Protein AF-A0A645BDL4-F1 (afdb_monomer_lite)

InterPro domains:
  IPR002801 Aspartate transcarbamylase regulatory subunit [PTHR35805] (3-100)
  IPR020542 Aspartate carbamoyltransferase regulatory subunit, C-terminal [PF02748] (52-97)
  IPR020545 Aspartate carbamoyltransferase regulatory subunit, N-terminal [PF01948] (2-45)
  IPR036792 Aspartate carbamoyltransferase regulatory subunit, C-terminal domain superfamily [SSF57825] (52-98)
  IPR036793 Aspartate carbamoyltransferase regulatory subunit, N-terminal domain superfamily [G3DSA:3.30.70.140] (1-49)
  IPR036793 Aspartate carbamoyltransferase regulatory subunit, N-terminal domain superfamily [SSF54893] (2-49)

Sequence (106 aa):
MLGKKGIIKISDKYFEAADINRIALIAPQAKINIIHDFEVVEKRVLTIPPSINGIVKCMNPMCITNHQPIETLFSTIVEHPDIKLVCHFCEKTTDRDNLKIISNRH

pLDDT: mean 85.25, std 11.88, range [36.5, 98.12]

Foldseek 3Di:
DPDDDDDDDDPPDDDDPLVLLLCCLVCVQDWDFDDDPNDRPDIDRRDNDQKDKQFWDDLPCPFPVNVDVGIWMWGWDDDPPWIWTQTPGPRDIDTPVNTDTDDPDD

Organism: NCBI:txid1076179

Radius of gyration: 15.88 Å; chains: 1; bounding box: 37×30×42 Å

Secondary structure (DSSP, 8-state):
----------SS-PPPHHHHHHHHHH-TT-EEEEEETTEEEEEEEP---SEEESSEE-S-TT-GGGTSS---EEEEEEETTEEEEEETTT-PEE-STT-EE-----

Structure (mmCIF, N/CA/C/O backbone):
data_AF-A0A645BDL4-F1
#
_entry.id   AF-A0A645BDL4-F1
#
loop_
_atom_site.group_PDB
_atom_site.id
_atom_site.type_symbol
_atom_site.label_atom_id
_atom_site.label_alt_id
_atom_site.label_comp_id
_atom_site.label_asym_id
_atom_site.label_entity_id
_atom_site.label_seq_id
_atom_site.pdbx_PDB_ins_code
_atom_site.Cartn_x
_atom_site.Cartn_y
_atom_site.Cartn_z
_atom_site.occupancy
_atom_site.B_iso_or_equiv
_atom_site.auth_seq_id
_atom_site.auth_comp_id
_atom_site.auth_asym_id
_atom_site.auth_atom_id
_atom_site.pdbx_PDB_model_num
ATOM 1 N N . MET A 1 1 ? 4.821 19.576 18.466 1.00 36.50 1 MET A N 1
ATOM 2 C CA . MET A 1 1 ? 3.463 20.166 18.437 1.00 36.50 1 MET A CA 1
ATOM 3 C C . MET A 1 1 ? 2.533 19.189 17.737 1.00 36.50 1 MET A C 1
ATOM 5 O O . MET A 1 1 ? 2.846 18.793 16.622 1.00 36.50 1 MET A O 1
ATOM 9 N N . LEU A 1 2 ? 1.438 18.758 18.367 1.00 54.84 2 LEU A N 1
ATOM 10 C CA . LEU A 1 2 ? 0.389 18.021 17.651 1.00 54.84 2 LEU A CA 1
ATOM 11 C C . LEU A 1 2 ? -0.331 19.034 16.750 1.00 54.84 2 LEU A C 1
ATOM 13 O O . LEU A 1 2 ? -1.060 19.886 17.244 1.00 54.84 2 LEU A O 1
ATOM 17 N N . GLY A 1 3 ? -0.013 19.009 15.453 1.00 70.94 3 GLY A N 1
ATOM 18 C CA . GLY A 1 3 ? -0.602 19.886 14.439 1.00 70.94 3 GLY A CA 1
ATOM 19 C C . GLY A 1 3 ? -2.089 19.604 14.176 1.00 70.94 3 GLY A C 1
ATOM 20 O O . GLY A 1 3 ? -2.778 18.964 14.969 1.00 70.94 3 GLY A O 1
ATOM 21 N N . LYS A 1 4 ? -2.599 20.074 13.030 1.00 76.38 4 LYS A N 1
ATOM 22 C CA . LYS A 1 4 ? -3.980 19.815 12.586 1.00 76.38 4 LYS A CA 1
ATOM 23 C C . LYS A 1 4 ? -4.188 18.315 12.339 1.00 76.38 4 LYS A C 1
ATOM 25 O O . LYS A 1 4 ? -3.366 17.675 11.689 1.00 76.38 4 LYS A O 1
ATOM 30 N N . LYS A 1 5 ? -5.304 17.767 12.822 1.00 76.00 5 LYS A N 1
ATOM 31 C CA . LYS A 1 5 ? -5.691 16.362 12.632 1.00 76.00 5 LYS A CA 1
ATOM 32 C C . LYS A 1 5 ? -6.979 16.286 11.816 1.00 76.00 5 LYS A C 1
ATOM 34 O O . LYS A 1 5 ? -7.967 16.915 12.179 1.00 76.00 5 LYS A O 1
ATOM 39 N N . GLY A 1 6 ? -6.969 15.500 10.742 1.00 80.56 6 GLY A N 1
ATOM 40 C CA . GLY A 1 6 ? -8.180 15.121 10.011 1.00 80.56 6 GLY A CA 1
ATOM 41 C C . GLY A 1 6 ? -8.871 13.922 10.667 1.00 80.56 6 GLY A C 1
ATOM 42 O O . GLY A 1 6 ? -8.202 13.042 11.213 1.00 80.56 6 GLY A O 1
ATOM 43 N N . ILE A 1 7 ? -10.204 13.887 10.627 1.00 87.81 7 ILE A N 1
ATOM 44 C CA . ILE A 1 7 ? -11.016 12.755 11.091 1.00 87.81 7 ILE A CA 1
ATOM 45 C C . ILE A 1 7 ? -12.024 12.422 9.992 1.00 87.81 7 ILE A C 1
ATOM 47 O O . ILE A 1 7 ? -12.738 13.305 9.528 1.00 87.81 7 ILE A O 1
ATOM 51 N N . ILE A 1 8 ? -12.089 11.148 9.607 1.00 87.12 8 ILE A N 1
ATOM 52 C CA . ILE A 1 8 ? -13.093 10.599 8.692 1.00 87.12 8 ILE A CA 1
ATOM 53 C C . ILE A 1 8 ? -13.916 9.582 9.489 1.00 87.12 8 ILE A C 1
ATOM 55 O O . ILE A 1 8 ? -13.340 8.739 10.178 1.00 87.12 8 ILE A O 1
ATOM 59 N N . LYS A 1 9 ? -15.249 9.679 9.427 1.00 89.88 9 LYS A N 1
ATOM 60 C CA . LYS A 1 9 ? -16.188 8.718 10.025 1.00 89.88 9 LYS A CA 1
ATOM 61 C C . LYS A 1 9 ? -17.032 8.109 8.913 1.00 89.88 9 LYS A C 1
ATOM 63 O O . LYS A 1 9 ? -17.567 8.850 8.095 1.00 89.88 9 LYS A O 1
ATOM 68 N N . ILE A 1 10 ? -17.126 6.785 8.886 1.00 88.19 10 ILE A N 1
ATOM 69 C CA . ILE A 1 10 ? -17.907 6.034 7.901 1.00 88.19 10 ILE A CA 1
ATOM 70 C C . ILE A 1 10 ? -18.780 5.057 8.683 1.00 88.19 10 ILE A C 1
ATOM 72 O O . ILE A 1 10 ? -18.257 4.300 9.500 1.00 88.19 10 ILE A O 1
ATOM 76 N N . SER A 1 11 ? -20.091 5.123 8.462 1.00 88.56 11 SER A N 1
ATOM 77 C CA . SER A 1 11 ? -21.071 4.222 9.076 1.00 88.56 11 SER A CA 1
ATOM 78 C C . SER A 1 11 ? -21.231 2.947 8.248 1.00 88.56 11 SER A C 1
ATOM 80 O O . SER A 1 11 ? -20.974 2.960 7.044 1.00 88.56 11 SER A O 1
ATOM 82 N N . ASP A 1 12 ? -21.645 1.861 8.905 1.00 84.00 12 ASP A N 1
ATOM 83 C CA . ASP A 1 12 ? -22.044 0.588 8.283 1.00 84.00 12 ASP A CA 1
ATOM 84 C C . ASP A 1 12 ? -20.984 -0.060 7.378 1.00 84.00 12 ASP A C 1
ATOM 86 O O . ASP A 1 12 ? -21.296 -0.812 6.455 1.00 84.00 12 ASP A O 1
ATOM 90 N N . LYS A 1 13 ? -19.701 0.218 7.641 1.00 81.12 13 LYS A N 1
ATOM 91 C CA . LYS A 1 13 ? -18.589 -0.356 6.885 1.00 81.12 13 LYS A CA 1
ATOM 92 C C . LYS A 1 13 ? -17.445 -0.779 7.792 1.00 81.12 13 LYS A C 1
ATOM 94 O O . LYS A 1 13 ? -16.900 0.021 8.550 1.00 81.12 13 LYS A O 1
ATOM 99 N N . TYR A 1 14 ? -17.018 -2.022 7.610 1.00 78.75 14 TYR A N 1
ATOM 100 C CA . TYR A 1 14 ? -15.739 -2.515 8.098 1.00 78.75 14 TYR A CA 1
ATOM 101 C C . TYR A 1 14 ? -14.748 -2.515 6.937 1.00 78.75 14 TYR A C 1
ATOM 103 O O . TYR A 1 14 ? -15.088 -2.887 5.815 1.00 78.75 14 TYR A O 1
ATOM 111 N N . PHE A 1 15 ? -13.529 -2.048 7.192 1.00 77.31 15 PHE A N 1
ATOM 112 C CA . PHE A 1 15 ? -12.479 -2.058 6.183 1.00 77.31 15 PHE A CA 1
ATOM 113 C C . PHE A 1 15 ? -11.825 -3.431 6.109 1.00 77.31 15 PHE A C 1
ATOM 115 O O . PHE A 1 15 ? -11.383 -3.977 7.123 1.00 77.31 15 PHE A O 1
ATOM 122 N N . GLU A 1 16 ? -11.709 -3.951 4.893 1.00 81.19 16 GLU A N 1
ATOM 123 C CA . GLU A 1 16 ? -10.900 -5.131 4.621 1.00 81.19 16 GLU A CA 1
ATOM 124 C C . GLU A 1 16 ? -9.407 -4.808 4.753 1.00 81.19 16 GLU A C 1
ATOM 126 O O . GLU A 1 16 ? -8.980 -3.653 4.650 1.00 81.19 16 GLU A O 1
ATOM 131 N N . ALA A 1 17 ? -8.580 -5.840 4.935 1.00 75.25 17 ALA A N 1
ATOM 132 C CA . ALA A 1 17 ? -7.132 -5.679 5.070 1.00 75.25 17 ALA A CA 1
ATOM 133 C C . ALA A 1 17 ? -6.504 -4.920 3.883 1.00 75.25 17 ALA A C 1
ATOM 135 O O . ALA A 1 17 ? -5.606 -4.103 4.078 1.00 75.25 17 ALA A O 1
ATOM 136 N N . ALA A 1 18 ? -7.009 -5.124 2.662 1.00 74.75 18 ALA A N 1
ATOM 137 C CA . ALA A 1 18 ? -6.530 -4.426 1.470 1.00 74.75 18 ALA A CA 1
ATOM 138 C C . ALA A 1 18 ? -6.770 -2.904 1.531 1.00 74.75 18 ALA A C 1
ATOM 140 O O . ALA A 1 18 ? -5.893 -2.121 1.161 1.00 74.75 18 ALA A O 1
ATOM 141 N N . ASP A 1 19 ? -7.922 -2.471 2.046 1.00 80.12 19 ASP A N 1
ATOM 142 C CA . ASP A 1 19 ? -8.232 -1.049 2.216 1.00 80.12 19 ASP A CA 1
ATOM 143 C C . ASP A 1 19 ? -7.395 -0.422 3.330 1.00 80.12 19 ASP A C 1
ATOM 145 O O . ASP A 1 19 ? -6.868 0.680 3.179 1.00 80.12 19 ASP A O 1
ATOM 149 N N . ILE A 1 20 ? -7.202 -1.155 4.426 1.00 80.31 20 ILE A N 1
ATOM 150 C CA . ILE A 1 20 ? -6.319 -0.760 5.528 1.00 80.31 20 ILE A CA 1
ATOM 151 C C . ILE A 1 20 ? -4.885 -0.552 5.014 1.00 80.31 20 ILE A C 1
ATOM 153 O O . ILE A 1 20 ? -4.271 0.475 5.309 1.00 80.31 20 ILE A O 1
ATOM 157 N N . ASN A 1 21 ? -4.379 -1.463 4.178 1.00 79.31 21 ASN A N 1
ATOM 158 C CA . ASN A 1 21 ? -3.046 -1.365 3.577 1.00 79.31 21 ASN A CA 1
ATOM 159 C C . ASN A 1 21 ? -2.912 -0.144 2.655 1.00 79.31 21 ASN A C 1
ATOM 161 O O . ASN A 1 21 ? -1.893 0.547 2.688 1.00 79.31 21 ASN A O 1
ATOM 165 N N . ARG A 1 22 ? -3.951 0.176 1.869 1.00 83.69 22 ARG A N 1
ATOM 166 C CA . ARG A 1 22 ? -3.995 1.405 1.055 1.00 83.69 22 ARG A CA 1
ATOM 167 C C . ARG A 1 22 ? -3.887 2.657 1.920 1.00 83.69 22 ARG A C 1
ATOM 169 O O . ARG A 1 22 ? -3.123 3.561 1.591 1.00 83.69 22 ARG A O 1
ATOM 176 N N . ILE A 1 23 ? -4.620 2.707 3.034 1.00 83.88 23 ILE A N 1
ATOM 177 C CA . ILE A 1 23 ? -4.565 3.842 3.965 1.00 83.88 23 ILE A CA 1
ATOM 178 C C . ILE A 1 23 ? -3.171 3.939 4.598 1.00 83.88 23 ILE A C 1
ATOM 180 O O . ILE A 1 23 ? -2.634 5.041 4.690 1.00 83.88 23 ILE A O 1
ATOM 184 N N . ALA A 1 24 ? -2.557 2.812 4.975 1.00 82.12 24 ALA A N 1
ATOM 185 C CA . ALA A 1 24 ? -1.228 2.782 5.588 1.00 82.12 24 ALA A CA 1
ATOM 186 C C . ALA A 1 24 ? -0.136 3.381 4.681 1.00 82.12 24 ALA A C 1
ATOM 188 O O . ALA A 1 24 ? 0.785 4.021 5.182 1.00 82.12 24 ALA A O 1
ATOM 189 N N . LEU A 1 25 ? -0.261 3.241 3.355 1.00 81.25 25 LEU A N 1
ATOM 190 C CA . LEU A 1 25 ? 0.672 3.835 2.388 1.00 81.25 25 LEU A CA 1
ATOM 191 C C . LEU A 1 25 ? 0.593 5.364 2.318 1.00 81.25 25 LEU A C 1
ATOM 193 O O . LEU A 1 25 ? 1.602 6.027 2.095 1.00 81.25 25 LEU A O 1
ATOM 197 N N . ILE A 1 26 ? -0.604 5.926 2.491 1.00 80.69 26 ILE A N 1
ATOM 198 C CA . ILE A 1 26 ? -0.839 7.376 2.399 1.00 80.69 26 ILE A CA 1
ATOM 199 C C . ILE A 1 26 ? -0.624 8.041 3.764 1.00 80.69 26 ILE A C 1
ATOM 201 O O . ILE A 1 26 ? -0.071 9.137 3.863 1.00 80.69 26 ILE A O 1
ATOM 205 N N . ALA A 1 27 ? -1.087 7.379 4.822 1.00 79.00 27 ALA A N 1
ATOM 206 C CA . ALA A 1 27 ? -1.136 7.889 6.181 1.00 79.00 27 ALA A CA 1
ATOM 207 C C . ALA A 1 27 ? -0.649 6.817 7.176 1.00 79.00 27 ALA A C 1
ATOM 209 O O . ALA A 1 27 ? -1.444 6.292 7.959 1.00 79.00 27 ALA A O 1
ATOM 210 N N . PRO A 1 28 ? 0.663 6.523 7.213 1.00 77.44 28 PRO A N 1
ATOM 211 C CA . PRO A 1 28 ? 1.225 5.465 8.062 1.00 77.44 28 PRO A CA 1
ATOM 212 C C . PRO A 1 28 ? 1.029 5.712 9.565 1.00 77.44 28 PRO A C 1
ATOM 214 O O . PRO A 1 28 ? 1.081 4.787 10.361 1.00 77.44 28 PRO A O 1
ATOM 217 N N . GLN A 1 29 ? 0.782 6.962 9.969 1.00 77.75 29 GLN A N 1
ATOM 218 C CA . GLN A 1 29 ? 0.521 7.346 11.362 1.00 77.75 29 GLN A CA 1
ATOM 219 C C . GLN A 1 29 ? -0.979 7.398 11.709 1.00 77.75 29 GLN A C 1
ATOM 221 O O . GLN A 1 29 ? -1.353 7.826 12.807 1.00 77.75 29 GLN A O 1
ATOM 226 N N . ALA A 1 30 ? -1.867 7.025 10.779 1.00 83.25 30 ALA A N 1
ATOM 227 C CA . ALA A 1 30 ? -3.298 7.021 11.043 1.00 83.25 30 ALA A CA 1
ATOM 228 C C . ALA A 1 30 ? -3.684 5.894 12.014 1.00 83.25 30 ALA A C 1
ATOM 230 O O . ALA A 1 30 ? -3.092 4.815 12.053 1.00 83.25 30 ALA A O 1
ATOM 231 N N . LYS A 1 31 ? -4.709 6.173 12.822 1.00 85.88 31 LYS A N 1
ATOM 232 C CA . LYS A 1 31 ? -5.296 5.227 13.774 1.00 85.88 31 LYS A CA 1
ATOM 233 C C . LYS A 1 31 ? -6.729 4.953 13.352 1.00 85.88 31 LYS A C 1
ATOM 235 O O . LYS A 1 31 ? -7.495 5.904 13.186 1.00 85.88 31 LYS A O 1
ATOM 240 N N . ILE A 1 32 ? -7.085 3.682 13.220 1.00 87.69 32 ILE A N 1
ATOM 241 C CA . ILE A 1 32 ? -8.451 3.254 12.926 1.00 87.69 32 ILE A CA 1
ATOM 242 C C . ILE A 1 32 ? -9.110 2.844 14.241 1.00 87.69 32 ILE A C 1
ATOM 244 O O . ILE A 1 32 ? -8.551 2.055 15.001 1.00 87.69 32 ILE A O 1
ATOM 248 N N . ASN A 1 33 ? -10.295 3.391 14.509 1.00 89.00 33 ASN A N 1
ATOM 249 C CA . ASN A 1 33 ? -11.146 2.956 15.612 1.00 89.00 33 ASN A CA 1
ATOM 250 C C . ASN A 1 33 ? -12.382 2.299 15.005 1.00 89.00 33 ASN A C 1
ATOM 252 O O . ASN A 1 33 ? -13.043 2.917 14.170 1.00 89.00 33 ASN A O 1
ATOM 256 N N . ILE A 1 34 ? -12.672 1.073 15.420 1.00 87.31 34 ILE A N 1
ATOM 257 C CA . ILE A 1 34 ? -13.874 0.342 15.030 1.00 87.31 34 ILE A CA 1
ATOM 258 C C . ILE A 1 34 ? -14.879 0.497 16.167 1.00 87.31 34 ILE A C 1
ATOM 260 O O . ILE A 1 34 ? -14.543 0.259 17.329 1.00 87.31 34 ILE A O 1
ATOM 264 N N . ILE A 1 35 ? -16.085 0.946 15.824 1.00 88.44 35 ILE A N 1
ATOM 265 C CA . ILE A 1 35 ? -17.161 1.233 16.772 1.00 8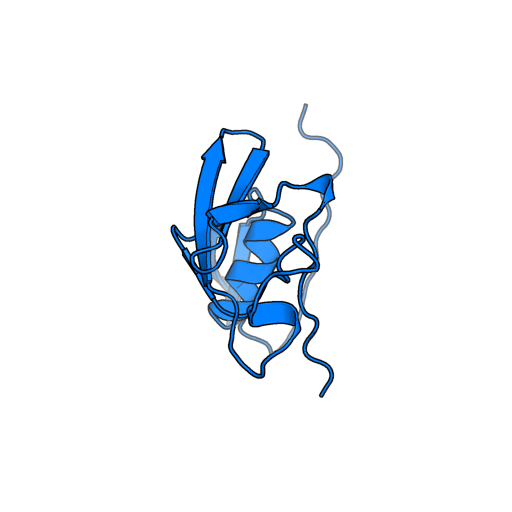8.44 35 ILE A CA 1
ATOM 266 C C . ILE A 1 35 ? -18.321 0.282 16.481 1.00 88.44 35 ILE A C 1
ATOM 268 O O . ILE A 1 35 ? -18.718 0.145 15.326 1.00 88.44 35 ILE A O 1
ATOM 272 N N . HIS A 1 36 ? -18.850 -0.358 17.519 1.00 89.38 36 HIS A N 1
ATOM 273 C CA . HIS A 1 36 ? -20.041 -1.204 17.465 1.00 89.38 36 HIS A CA 1
ATOM 274 C C . HIS A 1 36 ? -20.899 -0.889 18.691 1.00 89.38 36 HIS A C 1
ATOM 276 O O . HIS A 1 36 ? -20.348 -0.719 19.774 1.00 89.38 36 HIS A O 1
ATOM 282 N N . ASP A 1 37 ? -22.211 -0.728 18.511 1.00 91.38 37 ASP A N 1
ATOM 283 C CA . ASP A 1 37 ? -23.140 -0.327 19.581 1.00 91.38 37 ASP A CA 1
ATOM 284 C C . ASP A 1 37 ? -22.656 0.879 20.408 1.00 91.38 37 ASP A C 1
ATOM 286 O O . ASP A 1 37 ? -22.716 0.892 21.632 1.00 91.38 37 ASP A O 1
ATOM 290 N N . PHE A 1 38 ? -22.159 1.913 19.717 1.00 90.44 38 PHE A N 1
ATOM 291 C CA . PHE A 1 38 ? -21.598 3.147 20.296 1.00 90.44 38 PHE A CA 1
ATOM 292 C C . PHE A 1 38 ? -20.306 2.982 21.118 1.00 90.44 38 PHE A C 1
ATOM 294 O O . PHE A 1 38 ? -19.734 3.987 21.542 1.00 90.44 38 PHE A O 1
ATOM 301 N N . GLU A 1 39 ? -19.775 1.766 21.242 1.00 90.62 39 GLU A N 1
ATOM 302 C CA . GLU A 1 39 ? -18.547 1.461 21.974 1.00 90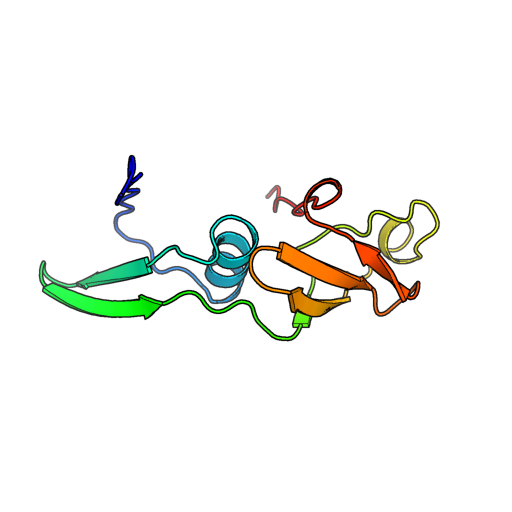.62 39 GLU A CA 1
ATOM 303 C C . GLU A 1 39 ? -17.360 1.199 21.038 1.00 90.62 39 GLU A C 1
ATOM 305 O O . GLU A 1 39 ? -17.495 0.631 19.950 1.00 90.62 39 GLU A O 1
ATOM 310 N N . VAL A 1 40 ? -16.156 1.612 21.453 1.00 90.62 40 VAL A N 1
ATOM 311 C CA . VAL A 1 40 ? -14.925 1.335 20.692 1.00 90.62 40 VAL A CA 1
ATOM 312 C C . VAL A 1 40 ? -14.487 -0.098 20.963 1.00 90.62 40 VAL A C 1
ATOM 314 O O . VAL A 1 40 ? -13.791 -0.368 21.941 1.00 90.62 40 VAL A O 1
ATOM 317 N N . VAL A 1 41 ? -14.858 -1.001 20.062 1.00 91.94 41 VAL A N 1
ATOM 318 C CA . VAL A 1 41 ? -14.537 -2.429 20.174 1.00 91.94 41 VAL A CA 1
ATOM 319 C C . VAL A 1 41 ? -13.118 -2.763 19.715 1.00 91.94 41 VAL A C 1
ATOM 321 O O . VAL A 1 41 ? -12.552 -3.756 20.161 1.00 91.94 41 VAL A O 1
ATOM 324 N N . GLU A 1 42 ? -12.501 -1.934 18.863 1.00 87.38 42 GLU A N 1
ATOM 325 C CA . GLU A 1 42 ? -11.126 -2.166 18.410 1.00 87.38 42 GLU A CA 1
ATOM 326 C C . GLU A 1 42 ? -10.380 -0.868 18.065 1.00 87.38 42 GLU A C 1
ATOM 328 O O . GLU A 1 42 ? -10.934 0.062 17.472 1.00 87.38 42 GLU A O 1
ATOM 333 N N . LYS A 1 43 ? -9.083 -0.820 18.393 1.00 86.00 43 LYS A N 1
ATOM 334 C CA . LYS A 1 43 ? -8.154 0.235 17.965 1.00 86.00 43 LYS A CA 1
ATOM 335 C C . LYS A 1 43 ? -7.005 -0.390 17.187 1.00 86.00 43 LYS A C 1
ATOM 337 O O . LYS A 1 43 ? -6.152 -1.050 17.773 1.00 86.00 43 LYS A O 1
ATOM 342 N N . ARG A 1 44 ? -6.946 -0.134 15.882 1.00 81.38 44 ARG A N 1
ATOM 343 C CA . ARG A 1 44 ? -5.844 -0.580 15.024 1.00 81.38 44 ARG A CA 1
ATOM 344 C C . ARG A 1 44 ? -4.883 0.568 14.760 1.00 81.38 44 ARG A C 1
ATOM 346 O O . ARG A 1 44 ? -5.275 1.629 14.265 1.00 81.38 44 ARG A O 1
ATOM 353 N N . VAL A 1 45 ? -3.612 0.344 15.077 1.00 77.19 45 VAL A N 1
ATOM 354 C CA . VAL A 1 45 ? -2.516 1.158 14.543 1.00 77.19 45 VAL A CA 1
ATOM 355 C C . VAL A 1 45 ? -2.194 0.599 13.167 1.00 77.19 45 VAL A C 1
ATOM 357 O O . VAL A 1 45 ? -1.993 -0.606 13.032 1.00 77.19 45 VAL A O 1
ATOM 360 N N . LEU A 1 46 ? -2.186 1.456 12.150 1.00 77.88 46 LEU A N 1
ATOM 361 C CA . LEU A 1 46 ? -1.782 1.026 10.821 1.00 77.88 46 LEU A CA 1
ATOM 362 C C . LEU A 1 46 ? -0.295 0.693 10.829 1.00 77.88 46 LEU A C 1
ATOM 364 O O . LEU A 1 46 ? 0.532 1.516 11.214 1.00 77.88 46 LEU A O 1
ATOM 368 N N . THR A 1 47 ? 0.035 -0.515 10.395 1.00 75.94 47 THR A N 1
ATOM 369 C CA . THR A 1 47 ? 1.401 -0.906 10.067 1.00 75.94 47 THR A CA 1
ATOM 370 C C . THR A 1 47 ? 1.499 -1.061 8.561 1.00 75.94 47 THR A C 1
ATOM 372 O O . THR A 1 47 ? 0.561 -1.510 7.901 1.00 75.94 47 THR A O 1
ATOM 375 N N . ILE A 1 48 ? 2.628 -0.645 7.994 1.00 80.12 48 ILE A N 1
ATOM 376 C CA . ILE A 1 48 ? 2.886 -0.893 6.580 1.00 80.12 48 ILE A CA 1
ATOM 377 C C . ILE A 1 48 ? 3.293 -2.367 6.468 1.00 80.12 48 ILE A C 1
ATOM 379 O O . ILE A 1 48 ? 4.214 -2.785 7.176 1.00 80.12 48 ILE A O 1
ATOM 383 N N . PRO A 1 49 ? 2.622 -3.170 5.629 1.00 83.81 49 PRO A N 1
ATOM 384 C CA . PRO A 1 49 ? 2.981 -4.571 5.475 1.00 83.81 49 PRO A CA 1
ATOM 385 C C . PRO A 1 49 ? 4.367 -4.709 4.820 1.00 83.81 49 PRO A C 1
ATOM 387 O O . PRO A 1 49 ? 4.770 -3.835 4.046 1.00 83.81 49 PRO A O 1
ATOM 390 N N . PRO A 1 50 ? 5.098 -5.810 5.077 1.00 88.12 50 PRO A N 1
ATOM 391 C CA . PRO A 1 50 ? 6.412 -6.054 4.475 1.00 88.12 50 PRO A CA 1
ATOM 392 C C . PRO A 1 50 ? 6.340 -6.253 2.956 1.00 88.12 50 PRO A C 1
ATOM 394 O O . PRO A 1 50 ? 7.339 -6.072 2.266 1.00 88.12 50 PRO A O 1
ATOM 397 N N . SER A 1 51 ? 5.166 -6.601 2.427 1.00 90.19 51 SER A N 1
ATOM 398 C CA . SER A 1 51 ? 4.910 -6.692 0.996 1.00 90.19 51 SER A CA 1
ATOM 399 C C . SER A 1 51 ? 3.550 -6.112 0.624 1.00 90.19 51 SER A C 1
ATOM 401 O O . SER A 1 51 ? 2.618 -6.068 1.429 1.00 90.19 51 SER A O 1
ATOM 403 N N . ILE A 1 52 ? 3.445 -5.644 -0.617 1.00 89.88 52 ILE A N 1
ATOM 404 C CA . ILE A 1 52 ? 2.250 -5.005 -1.167 1.00 89.88 52 ILE A CA 1
ATOM 405 C C . ILE A 1 52 ? 1.956 -5.634 -2.519 1.00 89.88 52 ILE A C 1
ATOM 407 O O . ILE A 1 52 ? 2.789 -5.570 -3.424 1.00 89.88 52 ILE A O 1
ATOM 411 N N . ASN A 1 53 ? 0.763 -6.212 -2.650 1.00 91.75 53 ASN A N 1
ATOM 412 C CA . ASN A 1 53 ? 0.290 -6.834 -3.881 1.00 91.75 53 ASN A CA 1
ATOM 413 C C . ASN A 1 53 ? -0.877 -6.038 -4.485 1.00 91.75 53 ASN A C 1
ATOM 415 O O . ASN A 1 53 ? -1.791 -5.655 -3.757 1.00 91.75 53 ASN A O 1
ATOM 419 N N . GLY A 1 54 ? -0.834 -5.762 -5.789 1.00 90.50 54 GLY A N 1
ATOM 420 C CA . GLY A 1 54 ? -1.949 -5.237 -6.587 1.00 90.50 54 GLY A CA 1
ATOM 421 C C . GLY A 1 54 ? -2.427 -3.818 -6.248 1.00 90.50 54 GLY A C 1
ATOM 422 O O . GLY A 1 54 ? -3.374 -3.325 -6.853 1.00 90.50 54 GLY A O 1
ATOM 423 N N . ILE A 1 55 ? -1.798 -3.134 -5.288 1.00 89.62 55 ILE A N 1
ATOM 424 C CA . ILE A 1 55 ? -2.255 -1.823 -4.796 1.00 89.62 55 ILE A CA 1
ATOM 425 C C . ILE A 1 55 ? -1.516 -0.658 -5.463 1.00 89.62 55 ILE A C 1
ATOM 427 O O . ILE A 1 55 ? -2.101 0.405 -5.670 1.00 89.62 55 ILE A O 1
ATOM 431 N N . VAL A 1 56 ? -0.234 -0.824 -5.793 1.00 91.88 56 VAL A N 1
ATOM 432 C CA . VAL A 1 56 ? 0.629 0.257 -6.301 1.00 91.88 56 VAL A CA 1
ATOM 433 C C . VAL A 1 56 ? 1.054 -0.047 -7.731 1.00 91.88 56 VAL A C 1
ATOM 435 O O . VAL A 1 56 ? 1.398 -1.180 -8.049 1.00 91.88 56 VAL A O 1
ATOM 438 N N . LYS A 1 57 ? 1.065 0.953 -8.610 1.00 94.50 57 LYS A N 1
ATOM 439 C CA . LYS A 1 57 ? 1.597 0.833 -9.971 1.00 94.50 57 LYS A CA 1
ATOM 440 C C . LYS A 1 57 ? 3.117 1.010 -9.966 1.00 94.50 57 LYS A C 1
ATOM 442 O O . LYS A 1 57 ? 3.632 1.918 -9.322 1.00 94.50 57 LYS A O 1
ATOM 447 N N . CYS A 1 58 ? 3.839 0.190 -10.732 1.00 96.19 58 CYS A N 1
ATOM 448 C CA . CYS A 1 58 ? 5.284 0.360 -10.890 1.00 96.19 58 CYS A CA 1
ATOM 449 C C . CYS A 1 58 ? 5.606 1.619 -11.700 1.00 96.19 58 CYS A C 1
ATOM 451 O O . CYS A 1 58 ? 5.094 1.796 -12.808 1.00 96.19 58 CYS A O 1
ATOM 453 N N . MET A 1 59 ? 6.493 2.467 -11.170 1.00 96.44 59 MET A N 1
ATOM 454 C CA . MET A 1 59 ? 6.914 3.695 -11.852 1.00 96.44 59 MET A CA 1
ATOM 455 C C . MET A 1 59 ? 7.749 3.434 -13.112 1.00 96.44 59 MET A C 1
ATOM 457 O O . MET A 1 59 ? 7.832 4.297 -13.980 1.00 96.44 59 MET A O 1
ATOM 461 N N . ASN A 1 60 ? 8.374 2.255 -13.224 1.00 97.38 60 ASN A N 1
ATOM 462 C CA . ASN A 1 60 ? 9.195 1.900 -14.374 1.00 97.38 60 ASN A CA 1
ATOM 463 C C . ASN A 1 60 ? 8.300 1.651 -15.603 1.00 97.38 60 ASN A C 1
ATOM 465 O O . ASN A 1 60 ? 7.616 0.624 -15.641 1.00 97.38 60 ASN A O 1
ATOM 469 N N . PRO A 1 61 ? 8.320 2.515 -16.635 1.00 95.56 61 PRO A N 1
ATOM 470 C CA . PRO A 1 61 ? 7.438 2.370 -17.791 1.00 95.56 61 PRO A CA 1
ATOM 471 C C . PRO A 1 61 ? 7.688 1.072 -18.567 1.00 95.56 61 PRO A C 1
ATOM 473 O O . PRO A 1 61 ? 6.778 0.585 -19.221 1.00 95.56 61 PRO A O 1
ATOM 476 N N . MET A 1 62 ? 8.880 0.478 -18.453 1.00 97.56 62 MET A N 1
ATOM 477 C CA . MET A 1 62 ? 9.240 -0.786 -19.107 1.00 97.56 62 MET A CA 1
ATOM 478 C C . MET A 1 62 ? 8.963 -2.028 -18.243 1.00 97.56 62 MET A C 1
ATOM 480 O O . MET A 1 62 ? 9.320 -3.134 -18.634 1.00 97.56 62 MET A O 1
ATOM 484 N N . CYS A 1 63 ? 8.365 -1.879 -17.055 1.00 98.00 63 CYS A N 1
ATOM 485 C CA . CYS A 1 63 ? 8.052 -3.028 -16.207 1.00 98.00 63 CYS A CA 1
ATOM 486 C C . CYS A 1 63 ? 6.954 -3.892 -16.833 1.00 98.00 63 CYS A C 1
ATOM 488 O O . CYS A 1 63 ? 5.926 -3.370 -17.258 1.00 98.00 63 CYS A O 1
ATOM 490 N N . ILE A 1 64 ? 7.131 -5.212 -16.802 1.00 97.44 64 ILE A N 1
ATOM 491 C CA . ILE A 1 64 ? 6.165 -6.186 -17.323 1.00 97.44 64 ILE A CA 1
ATOM 492 C C . ILE A 1 64 ? 4.760 -6.026 -16.719 1.00 97.44 64 ILE A C 1
ATOM 494 O O . ILE A 1 64 ? 3.770 -6.177 -17.429 1.00 97.44 64 ILE A O 1
ATOM 498 N N . THR A 1 65 ? 4.659 -5.595 -15.457 1.00 97.00 65 THR A N 1
ATOM 499 C CA . THR A 1 65 ? 3.376 -5.329 -14.776 1.00 97.00 65 THR A CA 1
ATOM 500 C C . THR A 1 65 ? 2.592 -4.151 -15.353 1.00 97.00 65 THR A C 1
ATOM 502 O O . THR A 1 65 ? 1.407 -4.010 -15.078 1.00 97.00 65 THR A O 1
ATOM 505 N N . ASN A 1 66 ? 3.229 -3.292 -16.155 1.00 96.12 66 ASN A N 1
ATOM 506 C CA . ASN A 1 66 ? 2.559 -2.203 -16.866 1.00 96.12 66 ASN A CA 1
ATOM 507 C C . ASN A 1 66 ? 2.062 -2.616 -18.261 1.00 96.12 66 ASN A C 1
ATOM 509 O O . ASN A 1 66 ? 1.304 -1.862 -18.866 1.00 96.12 66 ASN A O 1
ATOM 513 N N . HIS A 1 67 ? 2.484 -3.782 -18.762 1.00 97.12 67 HIS A N 1
ATOM 514 C CA . HIS A 1 67 ? 2.228 -4.240 -20.134 1.00 97.12 67 HIS A CA 1
ATOM 515 C C . HIS A 1 67 ? 1.432 -5.540 -20.209 1.00 97.12 67 HIS A C 1
ATOM 517 O O . HIS A 1 67 ? 0.972 -5.896 -21.289 1.00 97.12 67 HIS A O 1
ATOM 523 N N . GLN A 1 68 ? 1.292 -6.268 -19.102 1.00 95.69 68 GLN A N 1
ATOM 524 C CA . GLN A 1 68 ? 0.602 -7.555 -19.024 1.00 95.69 68 GLN A CA 1
ATOM 525 C C . GLN A 1 68 ? -0.413 -7.553 -17.872 1.00 95.69 68 GLN A C 1
ATOM 527 O O . GLN A 1 68 ? -0.227 -6.804 -16.910 1.00 95.69 68 GLN A O 1
ATOM 532 N N . PRO A 1 69 ? -1.468 -8.388 -17.933 1.00 93.38 69 PRO A N 1
ATOM 533 C CA . PRO A 1 69 ? -2.496 -8.483 -16.895 1.00 93.38 69 PRO A CA 1
ATOM 534 C C . PRO A 1 69 ? -1.992 -9.281 -15.680 1.00 93.38 69 PRO A C 1
ATOM 536 O O . PRO A 1 69 ? -2.503 -10.348 -15.356 1.00 93.38 69 PRO A O 1
ATOM 539 N N . ILE A 1 70 ? -0.951 -8.770 -15.028 1.00 93.50 70 ILE A N 1
ATOM 540 C CA . ILE A 1 70 ? -0.346 -9.345 -13.827 1.00 93.50 70 ILE A CA 1
ATOM 541 C C . ILE A 1 70 ? -0.372 -8.308 -12.708 1.00 93.50 70 ILE A C 1
ATOM 543 O O . ILE A 1 70 ? -0.129 -7.120 -12.933 1.00 93.50 70 ILE A O 1
ATOM 547 N N . GLU A 1 71 ? -0.666 -8.754 -11.491 1.00 94.31 71 GLU A N 1
ATOM 548 C CA . GLU A 1 71 ? -0.637 -7.873 -10.330 1.00 94.31 71 GLU A CA 1
ATOM 549 C C . GLU A 1 71 ? 0.799 -7.464 -9.996 1.00 94.31 71 GLU A C 1
ATOM 551 O O . GLU A 1 71 ? 1.764 -8.214 -10.170 1.00 94.31 71 GLU A O 1
ATOM 556 N N . THR A 1 72 ? 0.955 -6.235 -9.517 1.00 95.31 72 THR A N 1
ATOM 557 C CA . THR A 1 72 ? 2.239 -5.758 -9.026 1.00 95.31 72 THR A CA 1
ATOM 558 C C . THR A 1 72 ? 2.552 -6.358 -7.668 1.00 95.31 72 THR A C 1
ATOM 560 O O . THR A 1 72 ? 1.696 -6.393 -6.797 1.00 95.31 72 THR A O 1
ATOM 563 N N . LEU A 1 73 ? 3.809 -6.724 -7.440 1.00 95.81 73 LEU A N 1
ATOM 564 C CA . LEU A 1 73 ? 4.290 -7.161 -6.135 1.00 95.81 73 LEU A CA 1
ATOM 565 C C . LEU A 1 73 ? 5.494 -6.312 -5.738 1.00 95.81 73 LEU A C 1
ATOM 567 O O . LEU A 1 73 ? 6.442 -6.165 -6.518 1.00 95.81 73 LEU A O 1
ATOM 571 N N . PHE A 1 74 ? 5.449 -5.756 -4.531 1.00 95.19 74 PHE A N 1
ATOM 572 C CA . PHE A 1 74 ? 6.519 -4.947 -3.958 1.00 95.19 74 PHE A CA 1
ATOM 573 C C . PHE A 1 74 ? 6.931 -5.457 -2.586 1.00 95.19 74 PHE A C 1
ATOM 575 O O . PHE A 1 74 ? 6.071 -5.813 -1.784 1.00 95.19 74 PHE A O 1
ATOM 582 N N . SER A 1 75 ? 8.230 -5.401 -2.304 1.00 95.12 75 SER A N 1
ATOM 583 C CA . SER A 1 75 ? 8.755 -5.428 -0.942 1.00 95.12 75 SER A CA 1
ATOM 584 C C . SER A 1 75 ? 8.800 -4.007 -0.390 1.00 95.12 75 SER A C 1
ATOM 586 O O . SER A 1 75 ? 9.255 -3.083 -1.070 1.00 95.12 75 SER A O 1
ATOM 588 N N . THR A 1 76 ? 8.336 -3.829 0.839 1.00 91.19 76 THR A N 1
ATOM 589 C CA . THR A 1 76 ? 8.358 -2.546 1.537 1.00 91.19 76 THR A CA 1
ATOM 590 C C . THR A 1 76 ? 9.681 -2.383 2.270 1.00 91.19 76 THR A C 1
ATOM 592 O O . THR A 1 76 ? 10.035 -3.190 3.126 1.00 91.19 76 THR A O 1
ATOM 595 N N . ILE A 1 77 ? 10.374 -1.286 1.990 1.00 89.00 77 ILE A N 1
ATOM 596 C CA . ILE A 1 77 ? 11.505 -0.806 2.774 1.00 89.00 77 ILE A CA 1
ATOM 597 C C . ILE A 1 77 ? 11.026 0.431 3.534 1.00 89.00 77 ILE A C 1
ATOM 599 O O . ILE A 1 77 ? 10.692 1.458 2.938 1.00 89.00 77 ILE A O 1
ATOM 603 N N . VAL A 1 78 ? 10.945 0.307 4.859 1.00 75.44 78 VAL A N 1
ATOM 604 C CA . VAL A 1 78 ? 10.531 1.399 5.747 1.00 75.44 78 VAL A CA 1
ATOM 605 C C . VAL A 1 78 ? 11.782 2.112 6.249 1.00 75.44 78 VAL A C 1
ATOM 607 O O . VAL A 1 78 ? 12.512 1.584 7.083 1.00 75.44 78 VAL A O 1
ATOM 610 N N . GLU A 1 79 ? 12.012 3.324 5.754 1.00 69.69 79 GLU A N 1
ATOM 611 C CA . GLU A 1 79 ? 13.067 4.227 6.215 1.00 69.69 79 GLU A CA 1
ATOM 612 C C . GLU A 1 79 ? 12.387 5.437 6.856 1.00 69.69 79 GLU A C 1
ATOM 614 O O . GLU A 1 79 ? 12.168 6.437 6.188 1.00 69.69 79 GLU A O 1
ATOM 619 N N . HIS A 1 80 ? 11.988 5.356 8.132 1.00 62.69 80 HIS A N 1
ATOM 620 C CA . HIS A 1 80 ? 11.258 6.448 8.796 1.00 62.69 80 HIS A CA 1
ATOM 621 C C . HIS A 1 80 ? 11.917 7.824 8.547 1.00 62.69 80 HIS A C 1
ATOM 623 O O . HIS A 1 80 ? 13.089 7.986 8.893 1.00 62.69 80 HIS A O 1
ATOM 629 N N . PRO A 1 81 ? 11.187 8.830 8.014 1.00 65.62 81 PRO A N 1
ATOM 630 C CA . PRO A 1 81 ? 9.728 8.927 7.822 1.00 65.62 81 PRO A CA 1
ATOM 631 C C . PRO A 1 81 ? 9.179 8.439 6.463 1.00 65.62 81 PRO A C 1
ATOM 633 O O . PRO A 1 81 ? 7.967 8.516 6.247 1.00 65.62 81 PRO A O 1
ATOM 636 N N . ASP A 1 82 ? 10.038 7.969 5.568 1.00 75.62 82 ASP A N 1
ATOM 637 C CA . ASP A 1 82 ? 9.738 7.639 4.181 1.00 75.62 82 ASP A CA 1
ATOM 638 C C . ASP A 1 82 ? 9.524 6.136 3.941 1.00 75.62 82 ASP A C 1
ATOM 640 O O . ASP A 1 82 ? 9.909 5.257 4.718 1.00 75.62 82 ASP A O 1
ATOM 644 N N . ILE A 1 83 ? 8.849 5.839 2.832 1.00 84.50 83 ILE A N 1
ATOM 645 C CA . ILE A 1 83 ? 8.541 4.480 2.388 1.00 84.50 83 ILE A CA 1
ATOM 646 C C . ILE A 1 83 ? 9.100 4.327 0.982 1.00 84.50 83 ILE A C 1
ATOM 648 O O . ILE A 1 83 ? 8.827 5.147 0.103 1.00 84.50 83 ILE A O 1
ATOM 652 N N . LYS A 1 84 ? 9.853 3.253 0.769 1.00 91.12 84 LYS A N 1
ATOM 653 C CA . LYS A 1 84 ? 10.343 2.832 -0.541 1.00 91.12 84 LYS A CA 1
ATOM 654 C C . LYS A 1 84 ? 9.779 1.458 -0.858 1.00 91.12 84 LYS A C 1
ATOM 656 O O . LYS A 1 84 ? 9.729 0.586 0.005 1.00 91.12 84 LYS A O 1
ATOM 661 N N . LEU A 1 85 ? 9.360 1.256 -2.099 1.00 93.69 85 LEU A N 1
ATOM 662 C CA . LEU A 1 85 ? 8.780 0.000 -2.562 1.00 93.69 85 LEU A CA 1
ATOM 663 C C . LEU A 1 85 ? 9.655 -0.595 -3.659 1.00 93.69 85 LEU A C 1
ATOM 665 O O . LEU A 1 85 ? 9.788 -0.004 -4.727 1.00 93.69 85 LEU A O 1
ATOM 669 N N . VAL A 1 86 ? 10.228 -1.772 -3.431 1.00 96.81 86 VAL A N 1
ATOM 670 C CA . VAL A 1 86 ? 11.058 -2.465 -4.428 1.00 96.81 86 VAL A CA 1
ATOM 671 C C . VAL A 1 86 ? 10.198 -3.443 -5.211 1.00 96.81 86 VAL A C 1
ATOM 673 O O . VAL A 1 86 ? 9.605 -4.353 -4.636 1.00 96.81 86 VAL A O 1
ATOM 676 N N . CYS A 1 87 ? 10.099 -3.243 -6.525 1.00 97.50 87 CYS A N 1
ATOM 677 C CA . CYS A 1 87 ? 9.294 -4.098 -7.391 1.00 97.50 87 CYS A CA 1
ATOM 678 C C . CYS A 1 87 ? 9.940 -5.479 -7.557 1.00 97.50 87 CYS A C 1
ATOM 680 O O . CYS A 1 87 ? 11.085 -5.563 -7.984 1.00 97.50 87 CYS A O 1
ATOM 682 N N . HIS A 1 88 ? 9.190 -6.560 -7.345 1.00 98.12 88 HIS A N 1
ATOM 683 C CA . HIS A 1 88 ? 9.695 -7.928 -7.537 1.00 98.12 88 HIS A CA 1
ATOM 684 C C . HIS A 1 88 ? 9.980 -8.297 -9.000 1.00 98.12 88 HIS A C 1
ATOM 686 O O . HIS A 1 88 ? 10.627 -9.305 -9.255 1.00 98.12 88 HIS A O 1
ATOM 692 N N . PHE A 1 89 ? 9.485 -7.516 -9.965 1.00 97.75 89 PHE A N 1
ATOM 693 C CA . PHE A 1 89 ? 9.591 -7.855 -11.387 1.00 97.75 89 PHE A CA 1
ATOM 694 C C . PHE A 1 89 ? 10.727 -7.137 -12.112 1.00 97.75 89 PHE A C 1
ATOM 696 O O . PHE A 1 89 ? 11.354 -7.710 -12.992 1.00 97.75 89 PHE A O 1
ATOM 703 N N . CYS A 1 90 ? 10.958 -5.862 -11.798 1.00 97.88 90 CYS A N 1
ATOM 704 C CA . CYS A 1 90 ? 12.006 -5.067 -12.448 1.00 97.88 90 CYS A CA 1
ATOM 705 C C . CYS A 1 90 ? 13.040 -4.515 -11.470 1.00 97.88 90 CYS A C 1
ATOM 707 O O . CYS A 1 90 ? 13.882 -3.723 -11.886 1.00 97.88 90 CYS A O 1
ATOM 709 N N . GLU A 1 91 ? 12.911 -4.852 -10.183 1.00 97.81 91 GLU A N 1
ATOM 710 C CA . GLU A 1 91 ? 13.817 -4.478 -9.086 1.00 97.81 91 GLU A CA 1
ATOM 711 C C . GLU A 1 91 ? 13.969 -2.966 -8.854 1.00 97.81 91 GLU A C 1
ATOM 713 O O . GLU A 1 91 ? 14.675 -2.531 -7.949 1.00 97.81 91 GLU A O 1
ATOM 718 N N . LYS A 1 92 ? 13.252 -2.130 -9.616 1.00 97.12 92 LYS A N 1
ATOM 719 C CA . LYS A 1 92 ? 13.267 -0.680 -9.429 1.00 97.12 92 LYS A CA 1
ATOM 720 C C . LYS A 1 92 ? 12.484 -0.275 -8.184 1.00 97.12 92 LYS A C 1
ATOM 722 O O . LYS A 1 92 ? 11.382 -0.769 -7.926 1.00 97.12 92 LYS A O 1
ATOM 727 N N . THR A 1 93 ? 13.039 0.700 -7.474 1.00 96.19 93 THR A N 1
ATOM 728 C CA . THR A 1 93 ? 12.455 1.299 -6.274 1.00 96.19 93 THR A CA 1
ATOM 729 C C . THR A 1 93 ? 11.467 2.397 -6.636 1.00 96.19 93 THR A C 1
ATOM 731 O O . THR A 1 93 ? 11.852 3.353 -7.287 1.00 96.19 93 THR A O 1
ATOM 734 N N . THR A 1 94 ? 10.218 2.294 -6.194 1.00 93.88 94 THR A N 1
ATOM 735 C CA . THR A 1 94 ? 9.228 3.379 -6.227 1.00 93.88 94 THR A CA 1
ATOM 736 C C . THR A 1 94 ? 9.248 4.103 -4.884 1.00 93.88 94 THR A C 1
ATOM 738 O O . THR A 1 94 ? 9.037 3.478 -3.845 1.00 93.88 94 THR A O 1
ATOM 741 N N . ASP A 1 95 ? 9.537 5.398 -4.902 1.00 90.50 95 ASP A N 1
ATOM 742 C CA . ASP A 1 95 ? 9.503 6.270 -3.726 1.00 90.50 95 ASP A CA 1
ATOM 743 C C . ASP A 1 95 ? 8.128 6.939 -3.556 1.00 90.50 95 ASP A C 1
ATOM 745 O O . ASP A 1 95 ? 7.176 6.674 -4.297 1.00 90.50 95 ASP A O 1
ATOM 749 N N . ARG A 1 96 ? 8.023 7.808 -2.547 1.00 85.00 96 ARG A N 1
ATOM 750 C CA . ARG A 1 96 ? 6.793 8.529 -2.221 1.00 85.00 96 A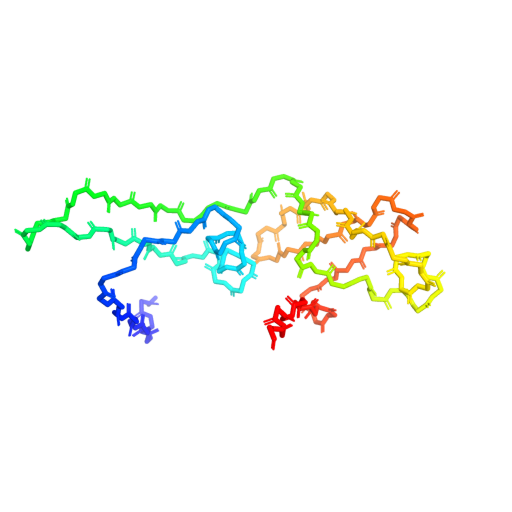RG A CA 1
ATOM 751 C C . ARG A 1 96 ? 6.320 9.450 -3.347 1.00 85.00 96 ARG A C 1
ATOM 753 O O . ARG A 1 96 ? 5.115 9.525 -3.580 1.00 85.00 96 ARG A O 1
ATOM 760 N N . ASP A 1 97 ? 7.238 10.112 -4.044 1.00 87.62 97 ASP A N 1
ATOM 761 C CA . ASP A 1 97 ? 6.911 11.072 -5.105 1.00 87.62 97 ASP A CA 1
ATOM 762 C C . ASP A 1 97 ? 6.368 10.368 -6.356 1.00 87.62 97 ASP A C 1
ATOM 764 O O . ASP A 1 97 ? 5.527 10.906 -7.078 1.00 87.62 97 ASP A O 1
ATOM 768 N N . ASN A 1 98 ? 6.794 9.124 -6.582 1.00 91.19 98 ASN A N 1
ATOM 769 C CA . ASN A 1 98 ? 6.344 8.289 -7.690 1.00 91.19 98 ASN A CA 1
ATOM 770 C C . ASN A 1 98 ? 5.215 7.312 -7.314 1.00 91.19 98 ASN A C 1
ATOM 772 O O . ASN A 1 98 ? 4.766 6.533 -8.165 1.00 91.19 98 ASN A O 1
ATOM 776 N N . LEU A 1 99 ? 4.729 7.347 -6.069 1.00 89.44 99 LEU A N 1
ATOM 777 C CA . LEU A 1 99 ? 3.696 6.440 -5.578 1.00 89.44 99 LEU A CA 1
ATOM 778 C C . LEU A 1 99 ? 2.358 6.693 -6.291 1.00 89.44 99 LEU A C 1
ATOM 780 O O . LEU A 1 99 ? 1.694 7.710 -6.090 1.00 89.44 99 LEU A O 1
ATOM 784 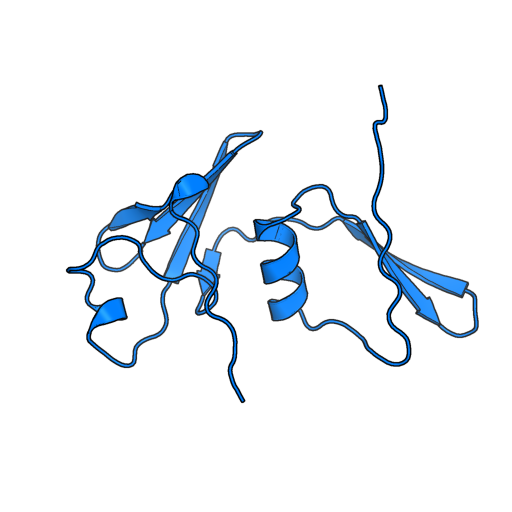N N . LYS A 1 100 ? 1.917 5.721 -7.095 1.00 91.38 100 LYS A N 1
ATOM 785 C CA . LYS A 1 100 ? 0.607 5.742 -7.761 1.00 91.38 100 LYS A CA 1
ATOM 786 C C . LYS A 1 100 ? -0.225 4.550 -7.317 1.00 91.38 100 LYS A C 1
ATOM 788 O O . LYS A 1 100 ? 0.088 3.414 -7.663 1.00 91.38 100 LYS A O 1
ATOM 793 N N . ILE A 1 101 ? -1.292 4.814 -6.568 1.00 89.06 101 ILE A N 1
ATOM 794 C CA . ILE A 1 101 ? -2.223 3.781 -6.103 1.00 89.06 101 ILE A CA 1
ATOM 795 C C . ILE A 1 1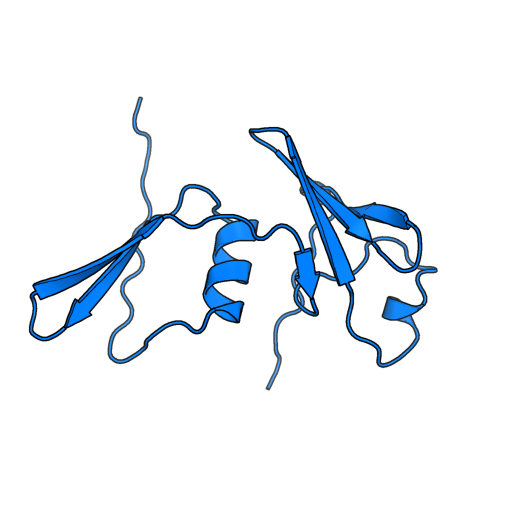01 ? -3.195 3.443 -7.235 1.00 89.06 101 ILE A C 1
ATOM 797 O O . ILE A 1 101 ? -3.803 4.331 -7.835 1.00 89.06 101 ILE A O 1
ATOM 801 N N . ILE A 1 102 ? -3.344 2.153 -7.523 1.00 86.31 102 ILE A N 1
ATOM 802 C CA . ILE A 1 102 ? -4.323 1.643 -8.478 1.00 86.31 102 ILE A CA 1
ATOM 803 C C . ILE A 1 102 ? -5.702 1.809 -7.830 1.00 86.31 102 ILE A C 1
ATOM 805 O O . ILE A 1 102 ? -6.015 1.180 -6.820 1.00 86.31 102 ILE A O 1
ATOM 809 N N . SER A 1 103 ? -6.515 2.718 -8.369 1.00 69.38 103 SER A N 1
ATOM 810 C CA . SER A 1 103 ? -7.910 2.854 -7.951 1.00 69.38 103 SER A CA 1
ATOM 811 C C . SER A 1 103 ? -8.717 1.724 -8.582 1.00 69.38 103 SER 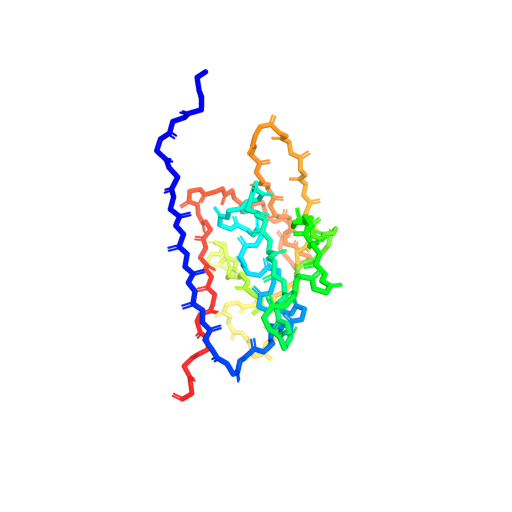A C 1
ATOM 813 O O . SER A 1 103 ? -8.731 1.609 -9.808 1.00 69.38 103 SER A O 1
ATOM 815 N N . ASN A 1 104 ? -9.411 0.926 -7.770 1.00 58.06 104 ASN A N 1
ATOM 816 C CA . ASN A 1 104 ? -10.434 0.017 -8.277 1.00 58.06 104 ASN A CA 1
ATOM 817 C C . ASN A 1 104 ? -11.546 0.879 -8.892 1.00 58.06 104 ASN A C 1
ATOM 819 O O . ASN A 1 104 ? -12.358 1.459 -8.173 1.00 58.06 104 ASN A O 1
ATOM 823 N N . ARG A 1 105 ? -11.548 1.025 -10.219 1.00 44.44 105 ARG A N 1
ATOM 824 C CA . ARG A 1 105 ? -12.749 1.430 -10.945 1.00 44.44 105 ARG A CA 1
ATOM 825 C C . ARG A 1 105 ? -13.564 0.158 -11.127 1.00 44.44 105 ARG A C 1
ATOM 827 O O . ARG A 1 105 ? -13.150 -0.716 -11.885 1.00 44.44 105 ARG A O 1
ATOM 834 N N . HIS A 1 106 ? -14.626 0.039 -10.337 1.00 38.34 106 HIS A N 1
ATOM 835 C CA . HIS A 1 106 ? -15.757 -0.808 -10.694 1.00 38.34 106 HIS A CA 1
ATOM 836 C C . HIS A 1 106 ? -16.418 -0.252 -11.956 1.00 38.34 106 HIS A C 1
ATOM 838 O O . HIS A 1 106 ? -16.415 0.995 -12.106 1.00 38.34 106 HIS A O 1
#